Protein AF-A0A7W0GV54-F1 (afdb_monomer_lite)

Structure (mmCIF, N/CA/C/O backbone):
data_AF-A0A7W0GV54-F1
#
_entry.id   AF-A0A7W0GV54-F1
#
loop_
_atom_site.group_PDB
_atom_site.id
_atom_site.type_symbol
_atom_site.label_atom_id
_atom_site.label_alt_id
_atom_site.label_comp_id
_atom_site.label_asym_id
_atom_site.label_entity_id
_atom_site.label_seq_id
_atom_site.pdbx_PDB_ins_code
_atom_site.Cartn_x
_atom_site.Cartn_y
_atom_site.Cartn_z
_atom_site.occupancy
_atom_site.B_iso_or_equiv
_atom_site.auth_seq_id
_atom_site.auth_comp_id
_atom_site.auth_asym_id
_atom_site.auth_atom_id
_atom_site.pdbx_PDB_model_num
ATOM 1 N N . MET A 1 1 ? 0.790 -8.612 0.759 1.00 78.56 1 MET A N 1
ATOM 2 C CA . MET A 1 1 ? 1.342 -8.044 -0.484 1.00 78.56 1 MET A CA 1
ATOM 3 C C . MET A 1 1 ? 0.201 -7.906 -1.479 1.00 78.56 1 MET A C 1
ATOM 5 O O . MET A 1 1 ? -0.598 -8.827 -1.558 1.00 78.56 1 MET A O 1
ATOM 9 N N . ILE A 1 2 ? 0.061 -6.747 -2.135 1.00 93.81 2 ILE A N 1
ATOM 10 C CA . ILE A 1 2 ? -1.112 -6.421 -2.982 1.00 93.81 2 ILE A CA 1
ATOM 11 C C . ILE A 1 2 ? -0.755 -6.043 -4.425 1.00 93.81 2 ILE A C 1
ATOM 13 O O . ILE A 1 2 ? -1.642 -5.960 -5.265 1.00 93.81 2 ILE A O 1
ATOM 17 N N . TYR A 1 3 ? 0.530 -5.861 -4.740 1.00 92.38 3 TYR A N 1
ATOM 18 C CA . TYR A 1 3 ? 0.987 -5.495 -6.086 1.00 92.38 3 TYR A CA 1
ATOM 19 C C . TYR A 1 3 ? 0.932 -6.649 -7.102 1.00 92.38 3 TYR A C 1
ATOM 21 O O . TYR A 1 3 ? 1.129 -6.404 -8.284 1.00 92.38 3 TYR A O 1
ATOM 29 N N . HIS A 1 4 ? 0.628 -7.884 -6.685 1.00 94.38 4 HIS A N 1
ATOM 30 C CA . HIS A 1 4 ? 0.313 -8.988 -7.609 1.00 94.38 4 HIS A CA 1
ATOM 31 C C . HIS A 1 4 ? -1.176 -9.063 -7.985 1.00 94.38 4 HIS A C 1
ATOM 33 O O . HIS A 1 4 ? -1.572 -9.921 -8.765 1.00 94.38 4 HIS A O 1
ATOM 39 N N . LEU A 1 5 ? -2.014 -8.176 -7.437 1.00 95.81 5 LEU A N 1
ATOM 40 C CA . LEU A 1 5 ? -3.418 -8.051 -7.828 1.00 95.81 5 LEU A CA 1
ATOM 41 C C . LEU A 1 5 ? -3.511 -7.081 -9.013 1.00 95.81 5 LEU A C 1
ATOM 43 O O . LEU A 1 5 ? -3.740 -5.875 -8.862 1.00 95.81 5 LEU A O 1
ATOM 47 N N . THR A 1 6 ? -3.244 -7.615 -10.200 1.00 95.88 6 THR A N 1
ATOM 48 C CA . THR A 1 6 ? -3.116 -6.850 -11.445 1.00 95.88 6 THR A CA 1
ATOM 49 C C . THR A 1 6 ? -4.456 -6.332 -11.965 1.00 95.88 6 THR A C 1
ATOM 51 O O . THR A 1 6 ? -4.547 -5.205 -12.462 1.00 95.88 6 THR A O 1
ATOM 54 N N . GLU A 1 7 ? -5.517 -7.110 -11.780 1.00 96.88 7 GLU A N 1
ATOM 55 C CA . GLU A 1 7 ? -6.885 -6.805 -12.165 1.00 96.88 7 GLU A CA 1
ATOM 56 C C . GLU A 1 7 ? -7.530 -5.861 -11.148 1.00 96.88 7 GLU A C 1
ATOM 58 O O . GLU A 1 7 ? -7.560 -6.135 -9.946 1.00 96.88 7 GLU A O 1
ATOM 63 N N . ASP A 1 8 ? -8.103 -4.755 -11.628 1.00 95.81 8 ASP A N 1
ATOM 64 C CA . ASP A 1 8 ? -8.679 -3.723 -10.757 1.00 95.81 8 ASP A CA 1
ATOM 65 C C . ASP A 1 8 ? -9.779 -4.278 -9.845 1.00 95.81 8 ASP A C 1
ATOM 67 O O . ASP A 1 8 ? -9.755 -4.059 -8.636 1.00 95.81 8 ASP A O 1
ATOM 71 N N . HIS A 1 9 ? -10.708 -5.065 -10.388 1.00 97.38 9 HIS A N 1
ATOM 72 C CA . HIS A 1 9 ? -11.819 -5.611 -9.607 1.00 97.38 9 HIS A CA 1
ATOM 73 C C . HIS A 1 9 ? -11.362 -6.586 -8.505 1.00 97.38 9 HIS A C 1
ATOM 75 O O . HIS A 1 9 ? -11.974 -6.628 -7.436 1.00 97.38 9 HIS A O 1
ATOM 81 N N . VAL A 1 10 ? -10.286 -7.348 -8.740 1.00 97.56 10 VAL A N 1
ATOM 82 C CA . VAL A 1 10 ? -9.703 -8.257 -7.740 1.00 97.56 10 VAL A CA 1
ATOM 83 C C . VAL A 1 10 ? -9.035 -7.446 -6.636 1.00 97.56 10 VAL A C 1
ATOM 85 O O . VAL A 1 10 ? -9.283 -7.692 -5.457 1.00 97.56 10 VAL A O 1
ATOM 88 N N . TYR A 1 11 ? -8.239 -6.442 -7.014 1.00 97.94 11 TYR A N 1
ATOM 89 C CA . TYR A 1 11 ? -7.596 -5.524 -6.080 1.00 97.94 11 TYR A CA 1
ATOM 90 C C . TYR A 1 11 ? -8.616 -4.812 -5.178 1.00 97.94 11 TYR A C 1
ATOM 92 O O . TYR A 1 11 ? -8.470 -4.827 -3.956 1.00 97.94 11 TYR A O 1
ATOM 100 N N . HIS A 1 12 ? -9.668 -4.233 -5.762 1.00 97.81 12 HIS A N 1
ATOM 101 C CA . HIS A 1 12 ? -10.697 -3.505 -5.018 1.00 97.81 12 HIS A CA 1
ATOM 102 C C . HIS A 1 12 ? -11.415 -4.403 -4.012 1.00 97.81 12 HIS A C 1
ATOM 104 O O . HIS A 1 12 ? -11.444 -4.082 -2.825 1.00 97.81 12 HIS A O 1
ATOM 110 N N . ARG A 1 13 ? -11.894 -5.570 -4.459 1.00 98.31 13 ARG A N 1
ATOM 111 C CA . ARG A 1 13 ? -12.566 -6.540 -3.586 1.00 98.31 13 ARG A CA 1
ATOM 112 C C . ARG A 1 13 ? -11.655 -7.016 -2.456 1.00 98.31 13 ARG A C 1
ATOM 114 O O . ARG A 1 13 ? -12.090 -7.145 -1.316 1.00 98.31 13 ARG A O 1
ATOM 121 N N . TYR A 1 14 ? -10.379 -7.259 -2.757 1.00 98.06 14 TYR A N 1
ATOM 122 C CA . TYR A 1 14 ? -9.401 -7.644 -1.744 1.00 98.06 14 TYR A CA 1
ATOM 123 C C . TYR A 1 14 ? -9.218 -6.548 -0.690 1.00 98.06 14 TYR A C 1
ATOM 125 O O . TYR A 1 14 ? -9.241 -6.841 0.503 1.00 98.06 14 TYR A O 1
ATOM 133 N N . MET A 1 15 ? -9.057 -5.290 -1.109 1.00 97.94 15 MET A N 1
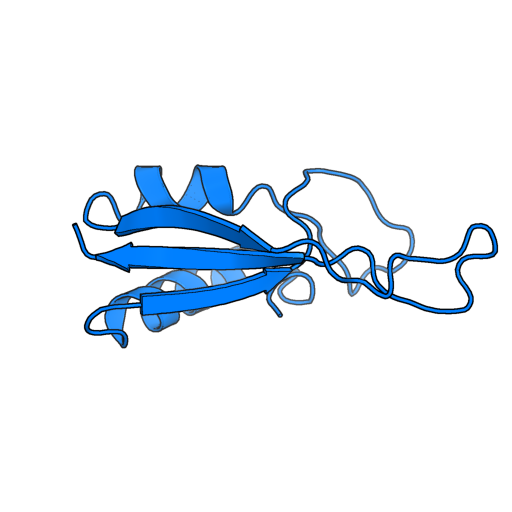ATOM 134 C CA . MET A 1 15 ? -8.883 -4.164 -0.191 1.00 97.94 15 MET A CA 1
ATOM 135 C C . MET A 1 15 ? -10.137 -3.925 0.662 1.00 97.94 15 MET A C 1
ATOM 137 O O . MET A 1 15 ? -10.022 -3.698 1.864 1.00 97.94 15 MET A O 1
ATOM 141 N N . GLU A 1 16 ? -11.333 -4.037 0.081 1.00 98.06 16 GLU A N 1
ATOM 142 C CA . GLU A 1 16 ? -12.601 -3.978 0.820 1.00 98.06 16 GLU A CA 1
ATOM 143 C C . GLU A 1 16 ? -12.673 -5.055 1.905 1.00 98.06 16 GLU A C 1
ATOM 145 O O . GLU A 1 16 ? -12.939 -4.741 3.066 1.00 98.06 16 GLU A O 1
ATOM 150 N N . HIS A 1 17 ? -12.371 -6.310 1.559 1.00 98.06 17 HIS A N 1
ATOM 151 C CA . HIS A 1 17 ? -12.353 -7.408 2.522 1.00 98.06 17 HIS A CA 1
ATOM 152 C C . HIS A 1 17 ? -11.288 -7.204 3.604 1.00 98.06 17 HIS A C 1
ATOM 154 O O . HIS A 1 17 ? -11.595 -7.348 4.783 1.00 98.06 17 HIS A O 1
ATOM 160 N N . LEU A 1 18 ? -10.065 -6.820 3.224 1.00 97.75 18 LEU A N 1
ATOM 161 C CA . LEU A 1 18 ? -8.943 -6.617 4.143 1.00 97.75 18 LEU A CA 1
ATOM 162 C C . LEU A 1 18 ? -9.270 -5.587 5.231 1.00 97.75 18 LEU A C 1
ATOM 164 O O . LEU A 1 18 ? -9.036 -5.826 6.415 1.0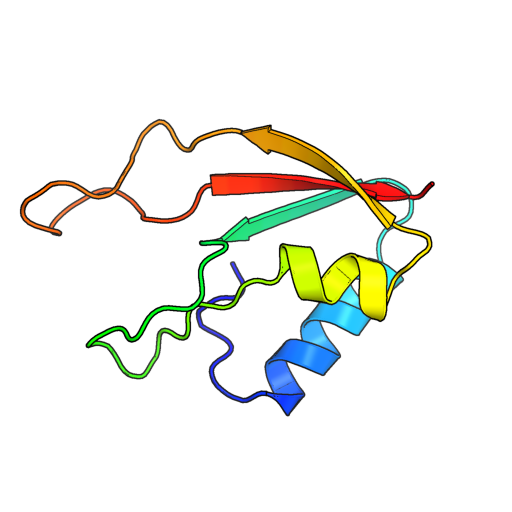0 97.75 18 LEU A O 1
ATOM 168 N N . PHE A 1 19 ? -9.800 -4.432 4.829 1.00 97.88 19 PHE A N 1
ATOM 169 C CA . PHE A 1 19 ? -10.172 -3.377 5.768 1.00 97.88 19 PHE A CA 1
ATOM 170 C C . PHE A 1 19 ? -11.504 -3.657 6.474 1.00 97.88 19 PHE A C 1
ATOM 172 O O . PHE A 1 19 ? -11.742 -3.113 7.551 1.00 97.88 19 PHE A O 1
ATOM 179 N N . GLY A 1 20 ? -12.385 -4.470 5.884 1.00 97.69 20 GLY A N 1
ATOM 180 C CA . GLY A 1 20 ? -13.637 -4.915 6.497 1.00 97.69 20 GLY A CA 1
ATOM 181 C C . GLY A 1 20 ? -13.442 -5.973 7.584 1.00 97.69 20 GLY A C 1
ATOM 182 O O . GLY A 1 20 ? -14.209 -6.006 8.540 1.00 97.69 20 GLY A O 1
ATOM 183 N N . SER A 1 21 ? -12.401 -6.803 7.475 1.00 97.50 21 SER A N 1
ATOM 184 C CA . SER A 1 21 ? -12.117 -7.885 8.424 1.00 97.50 21 SER A CA 1
ATOM 185 C C . SER A 1 21 ? -11.298 -7.458 9.645 1.00 97.50 21 SER A C 1
ATOM 187 O O . SER A 1 21 ? -11.095 -8.261 10.550 1.00 97.50 21 SER A O 1
ATOM 189 N N . ALA A 1 22 ? -10.762 -6.236 9.663 1.00 97.81 22 ALA A N 1
ATOM 190 C CA . ALA A 1 22 ? -9.853 -5.776 10.706 1.00 97.81 22 ALA A CA 1
ATOM 191 C C . ALA A 1 22 ? -10.558 -4.890 11.745 1.00 97.81 22 ALA A C 1
ATOM 193 O O . ALA A 1 22 ? -11.302 -3.971 11.411 1.00 97.81 22 ALA A O 1
ATOM 194 N N . GLU A 1 23 ? -10.266 -5.117 13.027 1.00 97.19 23 GLU A N 1
ATOM 195 C CA . GLU A 1 23 ? -10.875 -4.346 14.121 1.00 97.19 23 GLU A CA 1
ATOM 196 C C . GLU A 1 23 ? -10.087 -3.092 14.508 1.00 97.19 23 GLU A C 1
ATOM 198 O O . GLU A 1 23 ? -10.660 -2.118 14.987 1.00 97.19 23 GLU A O 1
ATOM 203 N N . ARG A 1 24 ? -8.760 -3.101 14.356 1.00 97.75 24 ARG A N 1
ATOM 204 C CA . ARG A 1 24 ? -7.922 -2.005 14.869 1.00 97.75 24 ARG A CA 1
ATOM 205 C C . ARG A 1 24 ? -6.782 -1.620 13.952 1.00 97.75 24 ARG A C 1
ATOM 207 O O . ARG A 1 24 ? -6.555 -0.429 13.760 1.00 97.75 24 ARG A O 1
ATOM 214 N N . PHE A 1 25 ? -6.068 -2.602 13.411 1.00 98.38 25 PHE A N 1
ATOM 215 C CA . PHE A 1 25 ? -4.907 -2.365 12.565 1.00 98.38 25 PHE A CA 1
ATOM 216 C C . PHE A 1 25 ? -4.974 -3.191 11.287 1.00 98.38 25 PHE A C 1
ATOM 218 O O . PHE A 1 25 ? -5.327 -4.367 11.323 1.00 98.38 25 PHE A O 1
ATOM 225 N N . VAL A 1 26 ? -4.564 -2.575 10.182 1.00 98.38 26 VAL A N 1
ATOM 226 C CA . VAL A 1 26 ? -4.262 -3.245 8.914 1.00 98.38 26 VAL A CA 1
ATOM 227 C C . VAL A 1 26 ? -2.806 -2.947 8.592 1.00 98.38 26 VAL A C 1
ATOM 229 O O . VAL A 1 26 ? -2.390 -1.789 8.608 1.00 98.38 26 VAL A O 1
ATOM 232 N N . ILE A 1 27 ? -2.021 -3.987 8.312 1.00 97.88 27 ILE A N 1
ATOM 233 C CA . ILE A 1 27 ? -0.617 -3.852 7.922 1.00 97.88 27 ILE A CA 1
ATOM 234 C C . ILE A 1 27 ? -0.471 -4.354 6.491 1.00 97.88 27 ILE A C 1
ATOM 236 O O . ILE A 1 27 ? -0.759 -5.513 6.196 1.00 97.88 27 ILE A O 1
ATOM 240 N N . ILE A 1 28 ? -0.009 -3.481 5.601 1.00 97.69 28 ILE A N 1
ATOM 241 C CA . ILE A 1 28 ? 0.206 -3.796 4.190 1.00 97.69 28 ILE A CA 1
ATOM 242 C C . ILE A 1 28 ? 1.701 -3.754 3.910 1.00 97.69 28 ILE A C 1
ATOM 244 O O . ILE A 1 28 ? 2.331 -2.713 4.061 1.00 97.69 28 ILE A O 1
ATOM 248 N N . TYR A 1 29 ? 2.254 -4.883 3.468 1.00 96.56 29 TYR A N 1
ATOM 249 C CA . TYR A 1 29 ? 3.589 -4.946 2.878 1.00 96.56 29 TYR A CA 1
ATOM 250 C C . TYR A 1 29 ? 3.481 -4.791 1.360 1.00 96.56 29 TYR A C 1
ATOM 252 O O . TYR A 1 29 ? 3.010 -5.712 0.681 1.00 96.56 29 TYR A O 1
ATOM 260 N N . SER A 1 30 ? 3.818 -3.615 0.833 1.00 96.31 30 SER A N 1
ATOM 261 C CA . SER A 1 30 ? 3.658 -3.282 -0.588 1.00 96.31 30 SER A CA 1
ATOM 262 C C . SER A 1 30 ? 4.530 -2.095 -0.995 1.00 96.31 30 SER A C 1
ATOM 264 O O . SER A 1 30 ? 4.954 -1.318 -0.147 1.00 96.31 30 SER A O 1
ATOM 266 N N . SER A 1 31 ? 4.773 -1.921 -2.294 1.00 95.00 31 SER A N 1
ATOM 267 C CA . SER A 1 31 ? 5.089 -0.595 -2.838 1.00 95.00 31 SER A CA 1
ATOM 268 C C . SER A 1 31 ? 3.863 0.312 -2.741 1.00 95.00 31 SER A C 1
ATOM 270 O O . SER A 1 31 ? 2.746 -0.180 -2.925 1.00 95.00 31 SER A O 1
ATOM 272 N N . ASP A 1 32 ? 4.074 1.612 -2.567 1.00 96.44 32 ASP A N 1
ATOM 273 C CA . ASP A 1 32 ? 3.026 2.639 -2.601 1.00 96.44 32 ASP A CA 1
ATOM 274 C C . ASP A 1 32 ? 3.385 3.732 -3.617 1.00 96.44 32 ASP A C 1
ATOM 276 O O . ASP A 1 32 ? 3.651 4.881 -3.269 1.00 96.44 32 ASP A O 1
ATOM 280 N N . VAL A 1 33 ? 3.488 3.325 -4.882 1.00 94.19 33 VAL A N 1
ATOM 281 C CA . VAL A 1 33 ? 3.833 4.179 -6.026 1.00 94.19 33 VAL A CA 1
ATOM 282 C C . VAL A 1 33 ? 2.938 3.834 -7.208 1.00 94.19 33 VAL A C 1
ATOM 284 O O . VAL A 1 33 ? 2.455 2.709 -7.293 1.00 94.19 33 VAL A O 1
ATOM 287 N N . GLU A 1 34 ? 2.736 4.768 -8.130 1.00 92.69 34 GLU A N 1
ATOM 288 C CA . GLU A 1 34 ? 2.166 4.483 -9.449 1.00 92.69 34 GLU A CA 1
ATOM 289 C C . GLU A 1 34 ? 3.306 4.507 -10.469 1.00 92.69 34 GLU A C 1
ATOM 291 O O . GLU A 1 34 ? 3.832 5.568 -10.803 1.00 92.69 34 GLU A O 1
ATOM 296 N N . ALA A 1 35 ? 3.742 3.330 -10.914 1.00 89.25 35 ALA A N 1
ATOM 297 C CA . ALA A 1 35 ? 4.847 3.199 -11.855 1.00 89.25 35 ALA A CA 1
ATOM 298 C C . ALA A 1 35 ? 4.662 1.956 -12.737 1.00 89.25 35 ALA A C 1
ATOM 300 O O . ALA A 1 35 ? 4.217 0.918 -12.233 1.00 89.25 35 ALA A O 1
ATOM 301 N N . PRO A 1 36 ? 5.018 2.026 -14.033 1.00 89.00 36 PRO A N 1
ATOM 302 C CA . PRO A 1 36 ? 5.085 0.836 -14.868 1.00 89.00 36 PRO A CA 1
ATOM 303 C C . PRO A 1 36 ? 6.176 -0.107 -14.351 1.00 89.00 36 PRO A C 1
ATOM 305 O O . PRO A 1 36 ? 7.209 0.338 -13.846 1.00 89.00 36 PRO A O 1
ATOM 308 N N . TYR A 1 37 ? 5.959 -1.412 -14.508 1.00 88.81 37 TYR A N 1
ATOM 309 C CA . TYR A 1 37 ? 6.942 -2.434 -14.161 1.00 88.81 37 TYR A CA 1
ATOM 310 C C . TYR A 1 37 ? 7.048 -3.473 -15.289 1.00 88.81 37 TYR A C 1
ATOM 312 O O . TYR A 1 37 ? 6.021 -3.795 -15.890 1.00 88.81 37 TYR A O 1
ATOM 320 N N . PRO A 1 38 ? 8.251 -3.991 -15.619 1.00 88.75 38 PRO A N 1
ATOM 321 C CA . PRO A 1 38 ?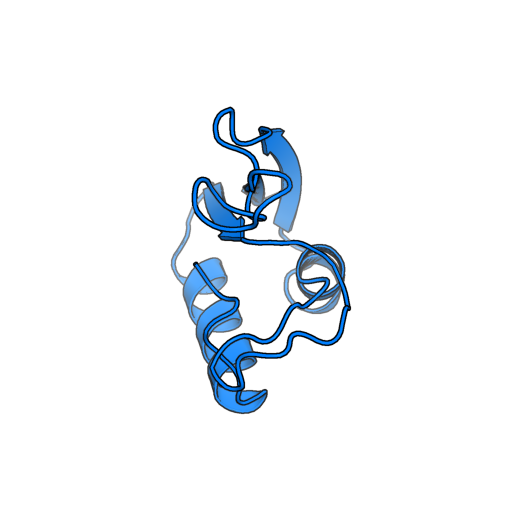 8.423 -4.902 -16.757 1.00 88.75 38 PRO A CA 1
ATOM 322 C C . PRO A 1 38 ? 7.662 -6.227 -16.615 1.00 88.75 38 PRO A C 1
ATOM 324 O O . PRO A 1 38 ? 7.230 -6.814 -17.604 1.00 88.75 38 PRO A O 1
ATOM 327 N N . GLN A 1 39 ? 7.520 -6.723 -15.387 1.00 90.50 39 GLN A N 1
ATOM 328 C CA . GLN A 1 39 ? 6.867 -7.989 -15.098 1.00 90.50 39 GLN A CA 1
ATOM 329 C C . GLN A 1 39 ? 5.341 -7.799 -15.077 1.00 90.50 39 GLN A C 1
ATOM 331 O O . GLN A 1 39 ? 4.836 -7.095 -14.205 1.00 90.50 39 GLN A O 1
ATOM 336 N N . PRO A 1 40 ? 4.579 -8.479 -15.955 1.00 91.19 40 PRO A N 1
ATOM 337 C CA . PRO A 1 40 ? 3.138 -8.248 -16.104 1.00 91.19 40 PRO A CA 1
ATOM 338 C C . PRO A 1 40 ? 2.315 -8.685 -14.888 1.00 91.19 40 PRO A C 1
ATOM 340 O O . PRO A 1 40 ? 1.183 -8.250 -14.730 1.00 91.19 40 PRO A O 1
ATOM 343 N N . HIS A 1 41 ? 2.876 -9.534 -14.025 1.00 92.31 41 HIS A N 1
ATOM 344 C CA . HIS A 1 41 ? 2.254 -9.963 -12.774 1.00 92.31 41 HIS A CA 1
ATOM 345 C C . HIS A 1 41 ? 2.461 -8.959 -11.62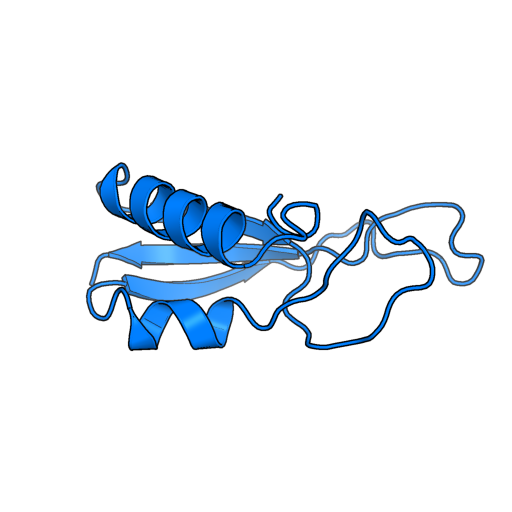4 1.00 92.31 41 HIS A C 1
ATOM 347 O O . HIS A 1 41 ? 2.107 -9.266 -10.488 1.00 92.31 41 HIS A O 1
ATOM 353 N N . ILE A 1 42 ? 3.074 -7.798 -11.888 1.00 93.56 42 ILE A N 1
ATOM 354 C CA . ILE A 1 42 ? 3.284 -6.718 -10.922 1.00 93.56 42 ILE A CA 1
ATOM 355 C C . ILE A 1 42 ? 2.574 -5.467 -11.428 1.00 93.56 42 ILE A C 1
ATOM 357 O O . ILE A 1 42 ? 2.844 -4.968 -12.518 1.00 93.56 42 ILE A O 1
ATOM 361 N N . ARG A 1 43 ? 1.700 -4.915 -10.590 1.00 95.19 43 ARG A N 1
ATOM 362 C CA . ARG A 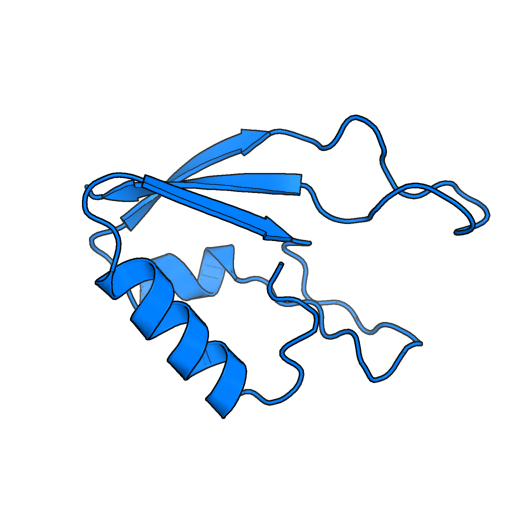1 43 ? 1.083 -3.605 -10.778 1.00 95.19 43 ARG A CA 1
ATOM 363 C C . ARG A 1 43 ? 1.274 -2.776 -9.518 1.00 95.19 43 ARG A C 1
ATOM 365 O O . ARG A 1 43 ? 0.667 -3.047 -8.480 1.00 95.19 43 ARG A O 1
ATOM 372 N N . HIS A 1 44 ? 2.126 -1.760 -9.612 1.00 95.56 44 HIS A N 1
ATOM 373 C CA . HIS A 1 44 ? 2.267 -0.773 -8.551 1.00 95.56 44 HIS A CA 1
ATOM 374 C C . HIS A 1 44 ? 1.020 0.112 -8.498 1.00 95.56 44 HIS A C 1
ATOM 376 O O . HIS A 1 44 ? 0.452 0.454 -9.533 1.00 95.56 44 HIS A O 1
ATOM 382 N N . ARG A 1 45 ? 0.575 0.436 -7.283 1.00 95.00 45 ARG A N 1
ATOM 383 C CA . ARG A 1 45 ? -0.562 1.322 -7.028 1.00 95.00 45 ARG A CA 1
ATOM 384 C C . ARG A 1 45 ? -0.233 2.226 -5.855 1.00 95.00 45 ARG A C 1
ATOM 386 O O . ARG A 1 45 ? 0.302 1.751 -4.849 1.00 95.00 45 ARG A O 1
ATOM 393 N N . HIS A 1 46 ? -0.658 3.483 -5.930 1.00 95.31 46 HIS A N 1
ATOM 394 C CA . HIS A 1 46 ? -0.751 4.349 -4.752 1.00 95.31 46 HIS A CA 1
ATOM 395 C C . HIS A 1 46 ? -1.951 3.951 -3.880 1.00 95.31 46 HIS A C 1
ATOM 397 O O . HIS A 1 46 ? -2.984 4.626 -3.839 1.00 95.31 46 HIS A O 1
ATOM 403 N N . PHE A 1 47 ? -1.851 2.815 -3.195 1.00 96.19 47 PHE A N 1
ATOM 404 C CA . PHE A 1 47 ? -2.936 2.315 -2.357 1.00 96.19 47 PHE A CA 1
ATOM 405 C C . PHE A 1 47 ? -3.173 3.205 -1.130 1.00 96.19 47 PHE A C 1
ATOM 407 O O . PHE A 1 47 ? -4.303 3.265 -0.648 1.00 96.19 47 PHE A O 1
ATOM 414 N N . SER A 1 48 ? -2.173 3.957 -0.659 1.00 95.44 48 SER A N 1
ATOM 415 C CA . SER A 1 48 ? -2.378 4.944 0.409 1.00 95.44 48 SER A CA 1
ATOM 416 C C . SER A 1 48 ? -3.336 6.069 0.005 1.00 95.44 48 SER A C 1
ATOM 418 O O . SER A 1 48 ? -4.009 6.613 0.875 1.00 95.44 48 SER A O 1
ATOM 420 N N . ASN A 1 49 ? -3.483 6.358 -1.296 1.00 95.44 49 ASN A N 1
ATOM 421 C CA . ASN A 1 49 ? -4.515 7.260 -1.820 1.00 95.44 49 ASN A CA 1
ATOM 422 C C . ASN A 1 49 ? -5.880 6.571 -1.950 1.00 95.44 49 ASN A C 1
ATOM 424 O O . ASN A 1 49 ? -6.920 7.226 -1.876 1.00 95.44 49 ASN A O 1
ATOM 428 N N . TRP A 1 50 ? -5.891 5.254 -2.170 1.00 96.56 50 TRP A N 1
ATOM 429 C CA . TRP A 1 50 ? -7.119 4.469 -2.258 1.00 96.56 50 TRP A CA 1
ATOM 430 C C . TRP A 1 50 ? -7.846 4.417 -0.910 1.00 96.56 50 TRP A C 1
ATOM 432 O O . TRP A 1 50 ? -9.056 4.645 -0.866 1.00 96.56 50 TRP A O 1
ATOM 442 N N . VAL A 1 51 ? -7.110 4.178 0.182 1.00 97.31 51 VAL A N 1
ATOM 443 C CA . VAL A 1 51 ? -7.670 3.978 1.530 1.00 97.31 51 VAL A CA 1
ATOM 444 C C . VAL A 1 51 ? -8.565 5.136 1.992 1.00 97.31 51 VAL A C 1
ATOM 446 O O . VAL A 1 51 ? -9.742 4.876 2.210 1.00 97.31 51 VAL A O 1
ATOM 449 N N . PRO A 1 52 ? -8.122 6.405 2.076 1.00 96.06 52 PRO A N 1
ATOM 450 C CA . PRO A 1 52 ? -8.973 7.487 2.582 1.00 96.06 52 PRO A CA 1
ATOM 451 C C . PRO A 1 52 ? -10.198 7.769 1.697 1.00 96.06 52 PRO A C 1
ATOM 453 O O . PRO A 1 52 ? -11.182 8.319 2.181 1.00 96.06 52 PRO A O 1
ATOM 456 N N . ARG A 1 53 ? -10.170 7.383 0.412 1.00 96.56 53 ARG A N 1
ATOM 457 C CA . ARG A 1 53 ? -11.305 7.555 -0.513 1.00 96.56 53 ARG A CA 1
ATOM 458 C C . ARG A 1 53 ? -12.403 6.504 -0.328 1.00 96.56 53 ARG A C 1
ATOM 460 O O . ARG A 1 53 ? -13.554 6.797 -0.622 1.00 96.56 53 ARG A O 1
ATOM 467 N N . HIS A 1 54 ? -12.053 5.298 0.123 1.00 97.31 54 HIS A N 1
ATOM 468 C CA . HIS A 1 54 ? -12.981 4.156 0.197 1.00 97.31 54 HIS A CA 1
ATOM 469 C C . HIS A 1 54 ? -13.232 3.672 1.632 1.00 97.31 54 HIS A C 1
ATOM 471 O O . HIS A 1 54 ? -14.242 3.030 1.907 1.00 97.31 54 HIS A O 1
ATOM 477 N N . ARG A 1 55 ? -12.304 3.961 2.545 1.00 97.00 55 ARG A N 1
ATOM 478 C CA . ARG A 1 55 ? -12.275 3.552 3.953 1.00 97.00 55 ARG A CA 1
ATOM 479 C C . ARG A 1 55 ? -11.908 4.767 4.820 1.00 97.00 55 ARG A C 1
ATOM 481 O O . ARG A 1 55 ? -10.823 4.799 5.400 1.00 97.00 55 ARG A O 1
ATOM 488 N N . PRO A 1 56 ? -12.765 5.808 4.864 1.00 96.69 56 PRO A N 1
ATOM 489 C CA . PRO A 1 56 ? -12.476 7.058 5.577 1.00 96.69 56 PRO A CA 1
ATOM 490 C C . PRO A 1 56 ? -12.350 6.875 7.099 1.00 96.69 56 PRO A C 1
ATOM 492 O O . PRO A 1 56 ? -11.788 7.730 7.777 1.00 96.69 56 PRO A O 1
ATOM 495 N N . ASP A 1 57 ? -12.828 5.749 7.630 1.00 97.31 57 ASP A N 1
ATOM 496 C CA . ASP A 1 57 ? -12.634 5.292 9.007 1.00 97.31 57 ASP A CA 1
ATOM 497 C C . ASP A 1 57 ? -11.211 4.773 9.282 1.00 97.31 57 ASP A C 1
ATOM 499 O O . ASP A 1 57 ? -10.913 4.370 10.402 1.00 97.31 57 ASP A O 1
ATOM 503 N N . TRP A 1 58 ? -10.310 4.780 8.297 1.00 98.19 58 TRP A N 1
ATOM 504 C CA . TRP A 1 58 ? -8.925 4.336 8.446 1.00 98.19 58 TRP A CA 1
ATOM 505 C C . TRP A 1 58 ? -7.934 5.443 8.122 1.00 98.19 58 TRP A C 1
ATOM 507 O O . TRP A 1 58 ? -8.054 6.163 7.133 1.00 98.19 58 TRP A O 1
ATOM 517 N N . ARG A 1 59 ? -6.873 5.518 8.928 1.00 97.81 59 ARG A N 1
ATOM 518 C CA . ARG A 1 59 ? -5.763 6.459 8.745 1.00 97.81 59 ARG A CA 1
ATOM 519 C C . ARG A 1 59 ? -4.427 5.731 8.706 1.00 97.81 59 ARG A C 1
ATOM 521 O O . ARG A 1 59 ? -4.195 4.817 9.498 1.00 97.81 59 ARG A O 1
ATOM 528 N N . LEU A 1 60 ? -3.528 6.150 7.818 1.00 97.88 60 LEU A N 1
ATOM 529 C CA . LEU A 1 60 ? -2.136 5.702 7.836 1.00 97.88 60 LEU A CA 1
ATOM 530 C C . LEU A 1 60 ? -1.448 6.311 9.063 1.00 97.88 60 LEU A C 1
ATOM 532 O O . LEU A 1 60 ? -1.328 7.528 9.159 1.00 97.88 60 LEU A O 1
ATOM 536 N N . VAL A 1 61 ? -1.004 5.475 10.003 1.00 98.06 61 VAL A N 1
ATOM 537 C CA . VAL A 1 61 ? -0.337 5.936 11.235 1.00 98.06 61 VAL A CA 1
ATOM 538 C C . VAL A 1 61 ? 1.169 5.733 11.208 1.00 98.06 61 VAL A C 1
ATOM 540 O O . VAL A 1 61 ? 1.887 6.392 11.956 1.00 98.06 61 VAL A O 1
ATOM 543 N N . ARG A 1 62 ? 1.670 4.814 10.374 1.00 97.88 62 ARG A N 1
ATOM 544 C CA . ARG A 1 62 ? 3.107 4.555 10.269 1.00 97.88 62 ARG A CA 1
ATOM 545 C C . ARG A 1 62 ? 3.473 3.935 8.927 1.00 97.88 62 ARG A C 1
ATOM 547 O O . ARG A 1 62 ? 2.825 2.991 8.491 1.00 97.88 62 ARG A O 1
ATOM 554 N N . ARG A 1 63 ? 4.572 4.401 8.336 1.00 97.75 63 ARG A N 1
ATOM 555 C CA . ARG A 1 63 ? 5.339 3.670 7.320 1.00 97.75 63 ARG A CA 1
ATOM 556 C C . ARG A 1 63 ? 6.629 3.189 7.975 1.00 97.75 63 ARG A C 1
ATOM 558 O O . ARG A 1 63 ? 7.326 3.986 8.596 1.00 97.75 63 ARG A O 1
ATOM 565 N N . VAL A 1 64 ? 6.917 1.898 7.878 1.00 97.50 64 VAL A N 1
ATOM 566 C CA . VAL A 1 64 ? 8.168 1.294 8.342 1.00 97.50 64 VAL A CA 1
ATOM 567 C C . VAL A 1 64 ? 8.945 0.865 7.100 1.00 97.50 64 VAL A C 1
ATOM 569 O O . VAL A 1 64 ? 8.494 -0.059 6.414 1.00 97.50 64 VAL A O 1
ATOM 572 N N . PRO A 1 65 ? 10.070 1.536 6.792 1.00 95.62 65 PRO A N 1
ATOM 573 C CA . PRO A 1 65 ? 10.929 1.143 5.688 1.00 95.62 65 PRO A CA 1
ATOM 574 C C . PRO A 1 65 ? 11.388 -0.304 5.837 1.00 95.62 65 PRO A C 1
ATOM 576 O O . PRO A 1 65 ? 11.746 -0.741 6.934 1.00 95.62 65 PRO A O 1
ATOM 579 N N . ASN A 1 66 ? 11.382 -1.049 4.741 1.00 93.75 66 ASN A N 1
ATOM 580 C CA . ASN A 1 66 ? 11.968 -2.378 4.708 1.00 93.75 66 ASN A CA 1
ATOM 581 C C . ASN A 1 66 ? 13.505 -2.265 4.721 1.00 93.75 66 ASN A C 1
ATOM 583 O O . ASN A 1 66 ? 14.066 -1.639 3.819 1.00 93.75 66 ASN A O 1
ATOM 587 N N . PRO A 1 67 ? 14.210 -2.885 5.688 1.00 92.00 67 PRO A N 1
ATOM 588 C CA . PRO A 1 67 ? 15.673 -2.834 5.742 1.00 92.00 67 PRO A CA 1
ATOM 589 C C . PRO A 1 67 ? 16.347 -3.546 4.557 1.00 92.00 67 PRO A C 1
ATOM 591 O O . PRO A 1 67 ? 17.527 -3.326 4.304 1.00 92.00 67 PRO A O 1
ATOM 594 N N . TYR A 1 68 ? 15.602 -4.370 3.813 1.00 92.69 68 TYR A N 1
ATOM 595 C CA . TYR A 1 68 ? 16.060 -5.078 2.619 1.00 92.69 68 TYR A CA 1
ATOM 596 C C . TYR A 1 68 ? 15.465 -4.452 1.352 1.00 92.69 68 TYR A C 1
ATOM 598 O O . TYR A 1 68 ? 14.687 -5.091 0.635 1.00 92.69 68 TYR A O 1
ATOM 606 N N . ALA A 1 69 ? 15.791 -3.181 1.106 1.00 89.56 69 ALA A N 1
ATOM 607 C CA . ALA A 1 69 ? 15.412 -2.482 -0.119 1.00 89.56 69 ALA A CA 1
ATOM 608 C C . ALA A 1 69 ? 15.979 -3.187 -1.363 1.00 89.56 69 ALA A C 1
ATOM 610 O O . ALA A 1 69 ? 16.975 -3.909 -1.278 1.00 89.56 69 ALA A O 1
ATOM 611 N N . VAL A 1 70 ? 15.331 -2.989 -2.515 1.00 87.88 70 VAL A N 1
ATOM 612 C CA . VAL A 1 70 ? 15.777 -3.602 -3.773 1.00 87.88 70 VAL A CA 1
ATOM 613 C C . VAL A 1 70 ? 17.221 -3.192 -4.081 1.00 87.88 70 VAL A C 1
ATOM 615 O O . VAL A 1 70 ? 17.571 -2.012 -4.000 1.00 87.88 70 VAL A O 1
ATOM 618 N N . SER A 1 71 ? 18.071 -4.165 -4.399 1.00 87.56 71 SER A N 1
ATOM 619 C CA . SER A 1 71 ? 19.460 -3.896 -4.762 1.00 87.56 71 SER A CA 1
ATOM 620 C C . SER A 1 71 ? 19.546 -3.185 -6.122 1.00 87.56 71 SER A C 1
ATOM 622 O O . SER A 1 71 ? 18.657 -3.365 -6.958 1.00 87.56 71 SER A O 1
ATOM 624 N N . PRO A 1 72 ? 20.614 -2.407 -6.395 1.00 84.31 72 PRO A N 1
ATOM 625 C CA . PRO A 1 72 ? 20.780 -1.709 -7.676 1.00 84.31 72 PRO A CA 1
ATOM 626 C C . PRO A 1 72 ? 20.795 -2.632 -8.902 1.00 84.31 72 PRO A C 1
ATO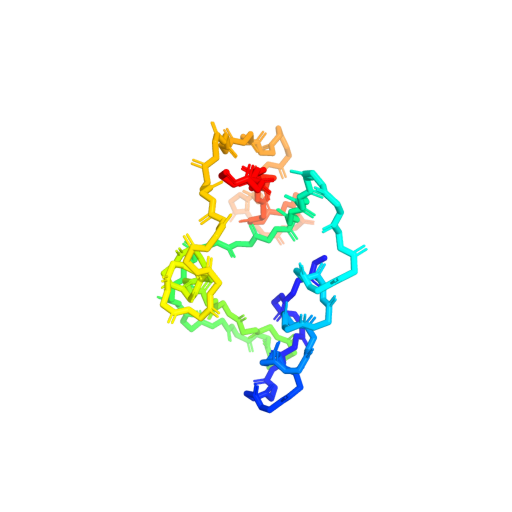M 628 O O . PRO A 1 72 ? 20.410 -2.227 -9.992 1.00 84.31 72 PRO A O 1
ATOM 631 N N . ASP A 1 73 ? 21.233 -3.881 -8.731 1.00 84.56 73 ASP A N 1
ATOM 632 C CA . ASP A 1 73 ? 21.219 -4.911 -9.775 1.00 84.56 73 ASP A CA 1
ATOM 633 C C . ASP A 1 73 ? 19.874 -5.658 -9.877 1.00 84.56 73 ASP A C 1
ATOM 635 O O . ASP A 1 73 ? 19.738 -6.573 -10.688 1.00 84.56 73 ASP A O 1
ATOM 639 N N . HIS A 1 74 ? 18.892 -5.280 -9.050 1.00 78.31 74 HIS A N 1
ATOM 640 C CA . HIS A 1 74 ? 17.557 -5.868 -8.945 1.00 78.31 74 HIS A CA 1
ATOM 641 C C . HIS A 1 74 ? 17.531 -7.378 -8.646 1.00 78.31 74 HIS A C 1
ATOM 643 O O . HIS A 1 74 ? 16.519 -8.038 -8.883 1.00 78.31 74 HIS A O 1
ATOM 649 N N . ARG A 1 75 ? 18.621 -7.950 -8.115 1.00 84.00 75 ARG A N 1
ATOM 650 C CA . ARG A 1 75 ? 18.718 -9.392 -7.819 1.00 84.00 75 ARG A CA 1
ATOM 651 C C . ARG A 1 75 ? 18.273 -9.771 -6.412 1.00 84.00 75 ARG A C 1
ATOM 653 O O . ARG A 1 75 ? 18.062 -10.950 -6.142 1.00 84.00 75 ARG A O 1
ATOM 660 N N . SER A 1 76 ? 18.161 -8.801 -5.510 1.00 86.06 76 SER A N 1
ATOM 661 C CA . SER A 1 76 ? 17.837 -9.042 -4.105 1.00 86.06 76 SER A CA 1
ATOM 662 C C . SER A 1 76 ? 17.015 -7.902 -3.503 1.00 86.06 76 SER A C 1
ATOM 664 O O . SER A 1 76 ? 16.941 -6.806 -4.058 1.00 86.06 76 SER A O 1
ATOM 666 N N . GLY A 1 77 ? 16.391 -8.172 -2.357 1.00 90.81 77 GLY A N 1
ATOM 667 C CA . GLY A 1 77 ? 15.558 -7.207 -1.644 1.00 90.81 77 GLY A CA 1
ATOM 668 C C . GLY A 1 77 ? 14.166 -7.027 -2.251 1.00 90.81 77 GLY A C 1
ATOM 669 O O . GLY A 1 77 ? 13.698 -7.826 -3.061 1.00 90.81 77 GLY A O 1
ATOM 670 N N . SER A 1 78 ? 13.469 -5.982 -1.812 1.00 92.06 78 SER A N 1
ATOM 671 C CA . SER A 1 78 ? 12.113 -5.663 -2.254 1.00 92.06 78 SER A CA 1
ATOM 672 C C . SER A 1 78 ? 11.881 -4.157 -2.296 1.00 92.06 78 SER A C 1
ATOM 674 O O . SER A 1 78 ? 12.395 -3.409 -1.470 1.00 92.06 78 SER A O 1
ATOM 676 N N . PHE A 1 79 ? 11.045 -3.719 -3.234 1.00 91.38 79 PHE A N 1
ATOM 677 C CA . PHE A 1 79 ? 10.536 -2.347 -3.334 1.00 91.38 79 PHE A CA 1
ATOM 678 C C . PHE A 1 79 ? 9.397 -2.040 -2.340 1.00 91.38 79 PHE A C 1
ATOM 680 O O . PHE A 1 79 ? 8.801 -0.964 -2.392 1.00 91.38 79 PHE A O 1
ATOM 687 N N . ALA A 1 80 ? 9.021 -3.003 -1.497 1.00 95.00 80 ALA A N 1
ATOM 688 C CA . ALA A 1 80 ? 7.911 -2.877 -0.568 1.00 95.00 80 ALA A CA 1
ATOM 689 C C . ALA A 1 80 ? 8.360 -2.422 0.822 1.00 95.00 80 ALA A C 1
ATOM 691 O O . ALA A 1 80 ? 9.362 -2.908 1.338 1.00 95.00 80 ALA A O 1
ATOM 692 N N . ASP A 1 81 ? 7.537 -1.578 1.442 1.00 96.75 81 ASP A N 1
ATOM 693 C CA . ASP A 1 81 ? 7.619 -1.187 2.851 1.00 96.75 81 ASP A CA 1
ATOM 694 C C . ASP A 1 81 ? 6.389 -1.698 3.610 1.00 96.75 81 ASP A C 1
ATOM 696 O O . ASP A 1 81 ? 5.413 -2.153 3.004 1.00 96.75 81 ASP A O 1
ATOM 700 N N . PHE A 1 82 ? 6.404 -1.595 4.941 1.00 97.12 82 PHE A N 1
ATOM 701 C CA . PHE A 1 82 ? 5.219 -1.849 5.760 1.00 97.12 82 PHE A CA 1
ATOM 702 C C . PHE A 1 82 ? 4.447 -0.557 6.020 1.00 97.12 82 PHE A C 1
ATOM 704 O O . PHE A 1 82 ? 4.978 0.406 6.569 1.00 97.12 82 PHE A O 1
ATOM 711 N N . PHE A 1 83 ? 3.159 -0.566 5.706 1.00 98.12 83 PHE A N 1
ATOM 712 C CA . PHE A 1 83 ? 2.231 0.530 5.956 1.00 98.12 83 PHE A CA 1
ATOM 713 C C . PHE A 1 83 ? 1.214 0.080 6.995 1.00 98.12 83 PHE A C 1
ATOM 715 O O . PHE A 1 83 ? 0.518 -0.913 6.797 1.00 98.12 83 PHE A O 1
ATOM 722 N N . VAL A 1 84 ? 1.151 0.795 8.114 1.00 98.31 84 VAL A N 1
ATOM 723 C CA . VAL A 1 84 ? 0.263 0.503 9.239 1.00 98.31 84 VAL A CA 1
ATOM 724 C C . VAL A 1 84 ? -0.878 1.501 9.222 1.00 98.31 84 VAL A C 1
ATOM 726 O O . VAL A 1 84 ? -0.672 2.695 9.453 1.00 98.31 84 VAL A O 1
ATOM 729 N N . PHE A 1 85 ? -2.083 1.001 8.988 1.00 98.44 85 PHE A N 1
ATOM 730 C CA . PHE A 1 85 ? -3.316 1.757 9.123 1.00 98.44 85 PHE A CA 1
ATOM 731 C C . PHE A 1 85 ? -3.966 1.427 10.455 1.00 98.44 85 PHE A C 1
ATOM 733 O O . PHE A 1 85 ? -3.948 0.276 10.892 1.00 98.44 85 PHE A O 1
ATOM 740 N N . GLN A 1 86 ? -4.549 2.438 11.084 1.00 98.38 86 GLN A N 1
ATOM 741 C CA . GLN A 1 86 ? -5.346 2.295 12.292 1.00 98.38 86 GLN A CA 1
ATOM 742 C C . GLN A 1 86 ? -6.776 2.745 12.002 1.00 98.38 86 GLN A C 1
ATOM 744 O O . GLN A 1 86 ? -6.962 3.758 11.323 1.00 98.38 86 GLN A O 1
ATOM 749 N N . ARG A 1 87 ? -7.759 2.022 12.543 1.00 97.25 87 ARG A N 1
ATOM 750 C CA . ARG A 1 87 ? -9.150 2.480 12.559 1.00 97.25 87 ARG A CA 1
ATOM 751 C C . ARG A 1 87 ? -9.260 3.717 13.461 1.00 97.25 87 ARG A C 1
ATOM 753 O O . ARG A 1 87 ? -8.760 3.684 14.591 1.00 97.25 87 ARG A O 1
ATOM 760 N N . ALA A 1 88 ? -9.780 4.805 12.901 1.00 84.56 88 ALA A N 1
ATOM 761 C CA . ALA A 1 88 ? -9.961 6.096 13.558 1.00 84.56 88 ALA A CA 1
ATOM 762 C C . ALA A 1 88 ? -11.050 6.031 14.633 1.00 84.56 88 ALA A C 1
ATOM 764 O O . ALA A 1 88 ? -11.993 5.220 14.480 1.00 84.56 88 ALA A O 1
#

Secondary structure (DSSP, 8-state):
--TT--SHHHHHHHHHHHHHS-SSEEEEEE-------SSTT-----HHHHHHHH-TTEEEEEEE--SSBPPTTSSSSBS-EEEEEEE-

Radius of gyration: 13.38 Å; chains: 1; bounding box: 35×18×32 Å

Foldseek 3Di:
DQQLVLDPVSSVVVVCVQLVVDDWKGKDWAAQDQDDDPDSSGGHHNVQVVCCVPPVQKDFPDKAADPFPQDPVNPTGDNTTITMITGD

Sequence (88 aa):
MIYHLTEDHVYHRYMEHLFGSAERFVIIYSSDVEAPYPQPHIRHRHFSNWVPRHRPDWRLVRRVPNPYAVSPDHRSGSFADFFVFQRA

pLDDT: mean 94.52, std 4.5, range [78.31, 98.44]